Protein AF-A0A3C1V2L2-F1 (afdb_monomer_lite)

Secondary structure (DSSP, 8-state):
--SHHHHHHHHHHHHHHHHHHHHHHHHHHHHHHHHHHHHHHHHHHHHHHHHHTSHHHHHHHHHHHHHHHHHHTS--SS-PPPPS-SS-HHHHHHHHSHHHHHHHHHHHHHHHHHHHHHHHHHHHHHHHHHHHHHHTT-

Structure (mmCIF, N/CA/C/O backbone):
data_AF-A0A3C1V2L2-F1
#
_entry.id   AF-A0A3C1V2L2-F1
#
loop_
_atom_site.group_PDB
_atom_site.id
_atom_site.type_symbol
_atom_site.label_atom_id
_atom_site.label_alt_id
_atom_site.label_comp_id
_atom_site.label_asym_id
_atom_site.label_entity_id
_atom_site.label_seq_id
_atom_site.pdbx_PDB_ins_code
_atom_site.Cartn_x
_atom_site.Cartn_y
_atom_site.Cartn_z
_atom_site.occupancy
_atom_site.B_iso_or_equiv
_atom_site.auth_seq_id
_atom_site.auth_comp_id
_atom_site.auth_asym_id
_atom_site.auth_atom_id
_atom_site.pdbx_PDB_model_num
ATOM 1 N N . MET A 1 1 ? 42.281 -6.558 -42.243 1.00 51.28 1 MET A N 1
ATOM 2 C CA . MET A 1 1 ? 41.336 -5.422 -42.371 1.00 51.28 1 MET A CA 1
ATOM 3 C C . MET A 1 1 ? 39.875 -5.830 -42.076 1.00 51.28 1 MET A C 1
ATOM 5 O O . MET A 1 1 ? 38.978 -5.170 -42.574 1.00 51.28 1 MET A O 1
ATOM 9 N N . SER A 1 2 ? 39.607 -6.897 -41.296 1.00 58.88 2 SER A N 1
ATOM 10 C CA . SER A 1 2 ? 38.241 -7.450 -41.111 1.00 58.88 2 SER A CA 1
ATOM 11 C C . SER A 1 2 ? 37.865 -7.779 -39.654 1.00 58.88 2 SER A C 1
ATOM 13 O O . SER A 1 2 ? 36.778 -8.301 -39.426 1.00 58.88 2 SER A O 1
ATOM 15 N N . ASP A 1 3 ? 38.726 -7.488 -38.672 1.00 57.94 3 ASP A N 1
ATOM 16 C CA . ASP A 1 3 ? 38.437 -7.808 -37.262 1.00 57.94 3 ASP A CA 1
ATOM 17 C C . ASP A 1 3 ? 37.782 -6.650 -36.501 1.00 57.94 3 ASP A C 1
ATOM 19 O O . ASP A 1 3 ? 36.981 -6.877 -35.602 1.00 57.94 3 ASP A O 1
ATOM 23 N N . ASN A 1 4 ? 38.022 -5.398 -36.892 1.00 58.09 4 ASN A N 1
ATOM 24 C CA . ASN A 1 4 ? 37.490 -4.252 -36.144 1.00 58.09 4 ASN A CA 1
ATOM 25 C C . ASN A 1 4 ? 35.965 -4.083 -36.302 1.00 58.09 4 ASN A C 1
ATOM 27 O O . ASN A 1 4 ? 35.312 -3.568 -35.401 1.00 58.09 4 ASN A O 1
ATOM 31 N N . SER A 1 5 ? 35.369 -4.567 -37.398 1.00 59.16 5 SER A N 1
ATOM 32 C CA . SER A 1 5 ? 33.920 -4.465 -37.639 1.00 59.16 5 SER A CA 1
ATOM 33 C C . SER A 1 5 ? 33.091 -5.434 -36.786 1.00 59.16 5 SER A C 1
ATOM 35 O O . SER A 1 5 ? 31.989 -5.093 -36.361 1.00 59.16 5 SER A O 1
ATOM 37 N N . ILE A 1 6 ? 33.621 -6.625 -36.482 1.00 57.06 6 ILE A N 1
ATOM 38 C CA . ILE A 1 6 ? 32.916 -7.652 -35.691 1.00 57.06 6 ILE A CA 1
ATOM 39 C C . ILE A 1 6 ? 32.955 -7.337 -34.186 1.00 57.06 6 ILE A C 1
ATOM 41 O O . ILE A 1 6 ? 32.070 -7.753 -33.432 1.00 57.06 6 ILE A O 1
ATOM 45 N N . LEU A 1 7 ? 33.961 -6.585 -33.736 1.00 53.22 7 LEU A N 1
ATOM 46 C CA . LEU A 1 7 ? 34.144 -6.202 -32.332 1.00 53.22 7 LEU A CA 1
ATOM 47 C C . LEU A 1 7 ? 33.304 -4.961 -31.961 1.00 53.22 7 LEU A C 1
ATOM 49 O O . LEU A 1 7 ? 32.792 -4.884 -30.842 1.00 53.22 7 LEU A O 1
ATOM 53 N N . GLU A 1 8 ? 33.067 -4.065 -32.923 1.00 53.56 8 GLU A N 1
ATOM 54 C CA . GLU A 1 8 ? 32.146 -2.922 -32.815 1.00 53.56 8 GLU A CA 1
ATOM 55 C C . GLU A 1 8 ? 30.671 -3.374 -32.760 1.00 53.56 8 GLU A C 1
ATOM 57 O O . GLU A 1 8 ? 29.917 -2.991 -31.861 1.00 53.56 8 GLU A O 1
ATOM 62 N N . GLU A 1 9 ? 30.249 -4.282 -33.651 1.00 51.34 9 GLU A N 1
ATOM 63 C CA . GLU A 1 9 ? 28.843 -4.719 -33.731 1.00 51.34 9 GLU A CA 1
ATOM 64 C C . GLU A 1 9 ? 28.374 -5.472 -32.467 1.00 51.34 9 GLU A C 1
ATOM 66 O O . GLU A 1 9 ? 27.199 -5.419 -32.082 1.00 51.34 9 GLU A O 1
ATOM 71 N N . LYS A 1 10 ? 29.295 -6.160 -31.777 1.00 50.19 10 LYS A N 1
ATOM 72 C CA . LYS A 1 10 ? 29.010 -6.865 -30.516 1.00 50.19 10 LYS A CA 1
ATOM 73 C C . LYS A 1 10 ? 28.828 -5.914 -29.329 1.00 50.19 10 LYS A C 1
ATOM 75 O O . LYS A 1 10 ? 28.036 -6.239 -28.447 1.00 50.19 10 LYS A O 1
ATOM 80 N N . ASN A 1 11 ? 29.487 -4.752 -29.323 1.00 49.75 11 ASN A N 1
ATOM 81 C CA . ASN A 1 11 ? 29.373 -3.745 -28.257 1.00 49.75 11 ASN A CA 1
ATOM 82 C C . ASN A 1 11 ? 28.144 -2.832 -28.399 1.00 49.75 11 ASN A C 1
ATOM 84 O O . ASN A 1 11 ? 27.614 -2.351 -27.398 1.00 49.75 11 ASN A O 1
ATOM 88 N N . LEU A 1 12 ? 27.614 -2.662 -29.613 1.00 51.12 12 LEU A N 1
ATOM 89 C CA . LEU A 1 12 ? 26.396 -1.874 -29.867 1.00 51.12 12 LEU A CA 1
ATOM 90 C C . LEU A 1 12 ? 25.086 -2.639 -29.567 1.00 51.12 12 LEU A C 1
ATOM 92 O O . LEU A 1 12 ? 24.058 -2.035 -29.245 1.00 51.12 12 LEU A O 1
ATOM 96 N N . LYS A 1 13 ? 25.098 -3.980 -29.625 1.00 46.41 13 LYS A N 1
ATOM 97 C CA . LYS A 1 13 ? 23.922 -4.834 -29.348 1.00 46.41 13 LYS A CA 1
ATOM 98 C C . LYS A 1 13 ? 23.432 -4.906 -27.886 1.00 46.41 13 LYS A C 1
ATOM 100 O O . LYS A 1 13 ? 22.211 -5.006 -27.721 1.00 46.41 13 LYS A O 1
ATOM 105 N N . PRO A 1 14 ? 24.259 -4.866 -26.819 1.00 51.66 14 PRO A N 1
ATOM 106 C CA . PRO A 1 14 ? 23.749 -4.939 -25.445 1.00 51.66 14 PRO A CA 1
ATOM 107 C C . PRO A 1 14 ? 22.897 -3.718 -25.063 1.00 51.66 14 PRO A C 1
ATOM 109 O O . PRO A 1 14 ? 21.870 -3.869 -24.399 1.00 51.66 14 PRO A O 1
ATOM 112 N N . LEU A 1 15 ? 23.254 -2.525 -25.551 1.00 55.53 15 LEU A N 1
ATOM 113 C CA . LEU A 1 15 ? 22.566 -1.270 -25.223 1.00 55.53 15 LEU A CA 1
ATOM 114 C C . LEU A 1 15 ? 21.162 -1.169 -25.848 1.00 55.53 15 LEU A C 1
ATOM 116 O O . LEU A 1 15 ? 20.229 -0.673 -25.213 1.00 55.53 15 LEU A O 1
ATOM 120 N N . SER A 1 16 ? 20.966 -1.676 -27.071 1.00 57.97 16 SER A N 1
ATOM 121 C CA . SER A 1 16 ? 19.661 -1.611 -27.755 1.00 57.97 16 SER A CA 1
ATOM 122 C C . SER A 1 16 ? 18.638 -2.610 -27.199 1.00 57.97 16 SER A C 1
ATOM 124 O O . SER A 1 16 ? 17.437 -2.317 -27.145 1.00 57.97 16 SER A O 1
ATOM 126 N N . ARG A 1 17 ? 19.122 -3.766 -26.726 1.00 58.03 17 ARG A N 1
ATOM 127 C CA . ARG A 1 17 ? 18.320 -4.822 -26.102 1.00 58.03 17 ARG A CA 1
ATOM 128 C C . ARG A 1 17 ? 17.805 -4.388 -24.724 1.00 58.03 17 ARG A C 1
ATOM 130 O O . ARG A 1 17 ? 16.623 -4.543 -24.432 1.00 58.03 17 ARG A O 1
ATOM 137 N N . MET A 1 18 ? 18.655 -3.749 -23.920 1.00 60.00 18 MET A N 1
ATOM 138 C CA . MET A 1 18 ? 18.311 -3.240 -22.585 1.00 60.00 18 MET A CA 1
ATOM 139 C C . MET A 1 18 ? 17.219 -2.149 -22.622 1.00 60.00 18 MET A C 1
ATOM 141 O O . MET A 1 18 ? 16.366 -2.086 -21.738 1.00 60.00 18 MET A O 1
ATOM 145 N N . ARG A 1 19 ? 17.158 -1.363 -23.706 1.00 64.00 19 ARG A N 1
ATOM 146 C CA . ARG A 1 19 ? 16.134 -0.325 -23.933 1.00 64.00 19 ARG A CA 1
ATOM 147 C C . ARG A 1 19 ? 14.710 -0.872 -24.114 1.00 64.00 19 ARG A C 1
ATOM 149 O O . ARG A 1 19 ? 13.758 -0.170 -23.785 1.00 64.00 19 ARG A O 1
ATOM 156 N N . HIS A 1 20 ? 14.557 -2.098 -24.618 1.00 67.88 20 HIS A N 1
ATOM 157 C CA . HIS A 1 20 ? 13.244 -2.741 -24.788 1.00 67.88 20 HIS A CA 1
ATOM 158 C C . HIS A 1 20 ? 12.792 -3.489 -23.531 1.00 67.88 20 HIS A C 1
ATOM 160 O O . HIS A 1 20 ? 11.596 -3.590 -23.273 1.00 67.88 20 HIS A O 1
ATOM 166 N N . PHE A 1 21 ? 13.737 -3.962 -22.715 1.00 80.06 21 PHE A N 1
ATOM 167 C CA . PHE A 1 21 ? 13.422 -4.636 -21.457 1.00 80.06 21 PHE A CA 1
ATOM 168 C C . PHE A 1 21 ? 13.024 -3.672 -20.337 1.00 80.06 21 PHE A C 1
ATOM 170 O O . PHE A 1 21 ? 12.226 -4.049 -19.485 1.00 80.06 21 PHE A O 1
ATOM 177 N N . LEU A 1 22 ? 13.505 -2.425 -20.359 1.00 83.44 22 LEU A N 1
ATOM 178 C CA . LEU A 1 22 ? 13.174 -1.415 -19.350 1.00 83.44 22 LEU A CA 1
ATOM 179 C C . LEU A 1 22 ? 11.656 -1.169 -19.172 1.00 83.44 22 LEU A C 1
ATOM 181 O O . LEU A 1 22 ? 11.187 -1.273 -18.040 1.00 83.44 22 LEU A O 1
ATOM 185 N N . PRO A 1 23 ? 10.854 -0.890 -20.223 1.00 84.44 23 PRO A N 1
ATOM 186 C CA . PRO A 1 23 ? 9.410 -0.709 -20.054 1.00 84.44 23 PRO A CA 1
ATOM 187 C C . PRO A 1 23 ? 8.702 -1.994 -19.608 1.00 84.44 23 PRO A C 1
ATOM 189 O O . PRO A 1 23 ? 7.780 -1.926 -18.800 1.00 84.44 23 PRO A O 1
ATOM 192 N N . GLY A 1 24 ? 9.151 -3.164 -20.076 1.00 88.50 24 GLY A N 1
ATOM 193 C CA . GLY A 1 24 ? 8.614 -4.451 -19.628 1.00 88.50 24 GLY A CA 1
ATOM 194 C C . GLY A 1 24 ? 8.875 -4.700 -18.141 1.00 88.50 24 GLY A C 1
ATOM 195 O O . GLY A 1 24 ? 7.975 -5.106 -17.414 1.00 88.50 24 GLY A O 1
ATOM 196 N N . PHE A 1 25 ? 10.079 -4.382 -17.665 1.00 90.62 25 PHE A N 1
ATOM 197 C CA . PHE A 1 25 ? 10.440 -4.480 -16.254 1.00 90.62 25 PHE A CA 1
ATOM 198 C C . PHE A 1 25 ? 9.612 -3.530 -15.380 1.00 90.62 25 PHE A C 1
ATOM 200 O O . PHE A 1 25 ? 9.087 -3.952 -14.353 1.00 90.62 25 PHE A O 1
ATOM 207 N N . LEU A 1 26 ? 9.434 -2.275 -15.808 1.00 91.38 26 LEU A N 1
ATOM 208 C CA . LEU A 1 26 ? 8.570 -1.315 -15.112 1.00 91.38 26 LEU A CA 1
ATOM 209 C C . LEU A 1 26 ? 7.113 -1.791 -15.076 1.00 91.38 26 LEU A C 1
ATOM 211 O O . LEU A 1 26 ? 6.442 -1.663 -14.059 1.00 91.38 26 LEU A O 1
ATOM 215 N N . PHE A 1 27 ? 6.620 -2.404 -16.151 1.00 91.56 27 PHE A N 1
ATOM 216 C CA . PHE A 1 27 ? 5.265 -2.950 -16.174 1.00 91.56 27 PHE A CA 1
ATOM 217 C C . PHE A 1 27 ? 5.088 -4.128 -15.205 1.00 91.56 27 PHE A C 1
ATOM 219 O O . PHE A 1 27 ? 4.115 -4.172 -14.456 1.00 91.56 27 PHE A O 1
ATOM 226 N N . VAL A 1 28 ? 6.045 -5.060 -15.165 1.00 94.69 28 VAL A N 1
ATOM 227 C CA . VAL A 1 28 ? 6.029 -6.173 -14.201 1.00 94.69 28 VAL A CA 1
ATOM 228 C C . VAL A 1 28 ? 6.141 -5.653 -12.767 1.00 94.69 28 VAL A C 1
ATOM 230 O O . VAL A 1 28 ? 5.416 -6.116 -11.889 1.00 94.69 28 VAL A O 1
ATOM 233 N N . GLY A 1 29 ? 7.000 -4.658 -12.530 1.00 93.25 29 GLY A N 1
ATOM 234 C CA . GLY A 1 29 ? 7.125 -3.992 -11.235 1.00 93.25 29 GLY A CA 1
ATOM 235 C C . GLY A 1 29 ? 5.830 -3.302 -10.804 1.00 93.25 29 GLY A C 1
ATOM 236 O O . GLY A 1 29 ? 5.419 -3.445 -9.655 1.00 93.25 29 GLY A O 1
ATOM 237 N N . TRP A 1 30 ? 5.151 -2.619 -11.728 1.00 93.44 30 TRP A N 1
ATOM 238 C CA . TRP A 1 30 ? 3.838 -2.023 -11.488 1.00 93.44 30 TRP A CA 1
ATOM 239 C C . TRP A 1 30 ? 2.788 -3.079 -11.138 1.00 93.44 30 TRP A C 1
ATOM 241 O O . TRP A 1 30 ? 2.087 -2.925 -10.142 1.00 93.44 30 TRP A O 1
ATOM 251 N N . LEU A 1 31 ? 2.706 -4.172 -11.905 1.00 94.69 31 LEU A N 1
ATOM 252 C CA . LEU A 1 31 ? 1.771 -5.264 -11.624 1.00 94.69 31 LEU A CA 1
ATOM 253 C C . LEU A 1 31 ? 2.017 -5.875 -10.245 1.00 94.69 31 LEU A C 1
ATOM 255 O O . LEU A 1 31 ? 1.074 -6.052 -9.477 1.00 94.69 31 LEU A O 1
ATOM 259 N N . LEU A 1 32 ? 3.278 -6.152 -9.905 1.00 94.44 32 LEU A N 1
ATOM 260 C CA . LEU A 1 32 ? 3.633 -6.652 -8.580 1.00 94.44 32 LEU A CA 1
ATOM 261 C C . LEU A 1 32 ? 3.215 -5.667 -7.488 1.00 94.44 32 LEU A C 1
ATOM 263 O O . LEU A 1 32 ? 2.574 -6.080 -6.528 1.00 94.44 32 LEU A O 1
ATOM 267 N N . LEU A 1 33 ? 3.500 -4.373 -7.652 1.00 92.44 33 LEU A N 1
ATOM 268 C CA . LEU A 1 33 ? 3.122 -3.333 -6.693 1.00 92.44 33 LEU A CA 1
ATOM 269 C C . LEU A 1 33 ? 1.599 -3.187 -6.537 1.00 92.44 33 LEU A C 1
ATOM 271 O O . LEU A 1 33 ? 1.113 -2.884 -5.448 1.00 92.44 33 LEU A O 1
ATOM 275 N N . MET A 1 34 ? 0.842 -3.392 -7.613 1.00 92.00 34 MET A N 1
ATOM 276 C CA . MET A 1 34 ? -0.617 -3.309 -7.593 1.00 92.00 34 MET A CA 1
ATOM 277 C C . MET A 1 34 ? -1.263 -4.537 -6.959 1.00 92.00 34 MET A C 1
ATOM 279 O O . MET A 1 34 ? -2.277 -4.399 -6.284 1.00 92.00 34 MET A O 1
ATOM 283 N N . VAL A 1 35 ? -0.691 -5.726 -7.157 1.00 92.44 35 VAL A N 1
ATOM 284 C CA . VAL A 1 35 ? -1.297 -6.987 -6.710 1.00 92.44 35 VAL A CA 1
ATOM 285 C C . VAL A 1 35 ? -0.846 -7.373 -5.303 1.00 92.44 35 VAL A C 1
ATOM 287 O O . VAL A 1 35 ? -1.680 -7.794 -4.506 1.00 92.44 35 VAL A O 1
ATOM 290 N N . MET A 1 36 ? 0.437 -7.209 -4.965 1.00 91.75 36 MET A N 1
ATOM 291 C CA . MET A 1 36 ? 0.994 -7.686 -3.690 1.00 91.75 36 MET A CA 1
ATOM 292 C C . MET A 1 36 ? 0.272 -7.129 -2.454 1.00 91.75 36 MET A C 1
ATOM 294 O O . MET A 1 36 ? -0.154 -7.936 -1.629 1.00 91.75 36 MET A O 1
ATOM 298 N N . PRO A 1 37 ? 0.093 -5.803 -2.291 1.00 90.56 37 PRO A N 1
ATOM 299 C CA . PRO A 1 37 ? -0.483 -5.254 -1.062 1.00 90.56 37 PRO A CA 1
ATOM 300 C C . PRO A 1 37 ? -1.978 -5.568 -0.875 1.00 90.56 37 PRO A C 1
ATOM 302 O O . PRO A 1 37 ? -2.355 -5.993 0.217 1.00 90.56 37 PRO A O 1
ATOM 305 N N . PRO A 1 38 ? -2.851 -5.441 -1.897 1.00 90.44 38 PRO A N 1
ATOM 306 C CA . PRO A 1 38 ? -4.236 -5.891 -1.774 1.00 90.44 38 PRO A CA 1
ATOM 307 C C . PRO A 1 38 ? -4.349 -7.393 -1.512 1.00 90.44 38 PRO A C 1
ATOM 309 O O . PRO A 1 38 ? -5.198 -7.809 -0.727 1.00 90.44 38 PRO A O 1
ATOM 312 N N . PHE A 1 39 ? -3.491 -8.205 -2.138 1.00 91.31 39 PHE A N 1
ATOM 313 C CA . PHE A 1 39 ? -3.505 -9.656 -1.966 1.00 91.31 39 PHE A CA 1
ATOM 314 C C . PHE A 1 39 ? -3.074 -10.076 -0.558 1.00 91.31 39 PHE A C 1
ATOM 316 O O . PHE A 1 39 ? -3.739 -10.904 0.063 1.00 91.31 39 PHE A O 1
ATOM 323 N N . SER A 1 40 ? -2.003 -9.485 -0.020 1.00 88.81 40 SER A N 1
ATOM 324 C CA . SER A 1 40 ? -1.545 -9.784 1.340 1.00 88.81 40 SER A CA 1
ATOM 325 C C . SER A 1 40 ? -2.584 -9.382 2.386 1.00 88.81 40 SER A C 1
ATOM 327 O O . SER A 1 40 ? -2.890 -10.171 3.280 1.00 88.81 40 SER A O 1
ATOM 329 N N . LEU A 1 41 ? -3.195 -8.201 2.236 1.00 87.75 41 LEU A N 1
ATOM 330 C CA . LEU A 1 41 ? -4.277 -7.764 3.113 1.00 87.75 41 LEU A CA 1
ATOM 331 C C . LEU A 1 41 ? -5.510 -8.661 2.988 1.00 87.75 41 LEU A C 1
ATOM 333 O O . LEU A 1 41 ? -6.108 -8.984 4.006 1.00 87.75 41 LEU A O 1
ATOM 337 N N . TRP A 1 42 ? -5.880 -9.101 1.781 1.00 88.06 42 TRP A N 1
ATOM 338 C CA . TRP A 1 42 ? -6.996 -10.032 1.581 1.00 88.06 42 TRP A CA 1
ATOM 339 C C . TRP A 1 42 ? -6.763 -11.378 2.275 1.00 88.06 42 TRP A C 1
ATOM 341 O O . TRP A 1 42 ? -7.675 -11.905 2.906 1.00 88.06 42 TRP A O 1
ATOM 351 N N . MET A 1 43 ? -5.542 -11.913 2.194 1.00 89.75 43 MET A N 1
ATOM 352 C CA . MET A 1 43 ? -5.167 -13.177 2.835 1.00 89.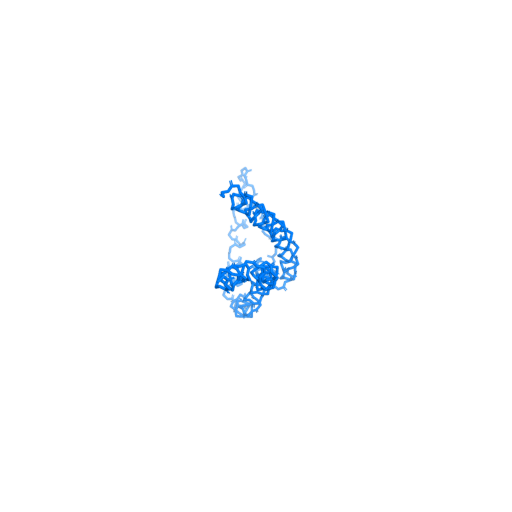75 43 MET A CA 1
ATOM 353 C C . MET A 1 43 ? -5.257 -13.093 4.366 1.00 89.75 43 MET A C 1
ATOM 355 O O . MET A 1 43 ? -5.728 -14.022 5.013 1.00 89.75 43 MET A O 1
ATOM 359 N N . LEU A 1 44 ? -4.819 -11.973 4.948 1.00 87.00 44 LEU A N 1
ATOM 360 C CA . LEU A 1 44 ? -4.825 -11.747 6.399 1.00 87.00 44 LEU A CA 1
ATOM 361 C C . LEU A 1 44 ? -6.195 -11.305 6.928 1.00 87.00 44 LEU A C 1
ATOM 363 O O . LEU A 1 44 ? -6.485 -11.456 8.115 1.00 87.00 44 LEU A O 1
ATOM 367 N N . ARG A 1 45 ? -7.051 -10.774 6.047 1.00 85.56 45 ARG A N 1
ATOM 368 C CA . ARG A 1 45 ? -8.356 -10.205 6.391 1.00 85.56 45 ARG A CA 1
ATOM 369 C C . ARG A 1 45 ? -9.245 -11.188 7.139 1.00 85.56 45 ARG A C 1
ATOM 371 O O . ARG A 1 45 ? -9.893 -10.765 8.086 1.00 85.56 45 ARG A O 1
ATOM 378 N N . SER A 1 46 ? -9.308 -12.455 6.727 1.00 81.00 46 SER A N 1
ATOM 379 C CA . SER A 1 46 ? -10.177 -13.440 7.385 1.00 81.00 46 SER A CA 1
ATOM 380 C C . SER A 1 46 ? -9.728 -13.711 8.817 1.00 81.00 46 SER A C 1
ATOM 382 O O . SER A 1 46 ? -10.530 -13.584 9.729 1.00 81.00 46 SER A O 1
ATOM 384 N N . SER A 1 47 ? -8.435 -13.965 9.030 1.00 83.00 47 SER A N 1
ATOM 385 C CA . SER A 1 47 ? -7.891 -14.225 10.367 1.00 83.00 47 SER A CA 1
ATOM 386 C C . SER A 1 47 ? -8.069 -13.034 11.307 1.00 83.00 47 SER A C 1
ATOM 388 O O . SER A 1 47 ? -8.413 -13.211 12.470 1.00 83.00 47 SER A O 1
ATOM 390 N N . TRP A 1 48 ? -7.881 -11.811 10.802 1.00 82.69 48 TRP A N 1
ATOM 391 C CA . TRP A 1 48 ? -8.091 -10.600 11.597 1.00 82.69 48 TRP A CA 1
ATOM 392 C C . TRP A 1 48 ? -9.567 -10.344 11.888 1.00 82.69 48 TRP A C 1
ATOM 394 O O . TRP A 1 48 ? -9.898 -9.888 12.976 1.00 82.69 48 TRP A O 1
ATOM 404 N N . LEU A 1 49 ? -10.460 -10.619 10.933 1.00 82.88 49 LEU A N 1
ATOM 405 C CA . LEU A 1 49 ? -11.898 -10.502 11.165 1.00 82.88 49 LEU A CA 1
ATOM 406 C C . LEU A 1 49 ? -12.381 -11.522 12.195 1.00 82.88 49 LEU A C 1
ATOM 408 O O . LEU A 1 49 ? -13.169 -11.134 13.047 1.00 82.88 49 LEU A O 1
ATOM 412 N N . ASP A 1 50 ? -11.879 -12.757 12.161 1.00 82.81 50 ASP A N 1
ATOM 413 C CA . ASP A 1 50 ? -12.233 -13.798 13.132 1.00 82.81 50 ASP A CA 1
ATOM 414 C C . ASP A 1 50 ? -11.791 -13.419 14.556 1.00 82.81 50 ASP A C 1
ATOM 416 O O . ASP A 1 50 ? -12.546 -13.583 15.513 1.00 82.81 50 ASP A O 1
ATOM 420 N N . GLU A 1 51 ? -10.597 -12.842 14.710 1.00 81.81 51 GLU A N 1
ATOM 421 C CA . GLU A 1 51 ? -10.112 -12.362 16.010 1.00 81.81 51 GLU A CA 1
ATOM 422 C C . GLU A 1 51 ? -10.889 -11.128 16.506 1.00 81.81 51 GLU A C 1
ATOM 424 O O . GLU A 1 51 ? -11.238 -11.029 17.687 1.00 81.81 51 GLU A O 1
ATOM 429 N N . LEU A 1 52 ? -11.237 -10.214 15.594 1.00 78.81 52 LEU A N 1
ATOM 430 C CA . LEU A 1 52 ? -12.048 -9.027 15.887 1.00 78.81 52 LEU A CA 1
ATOM 431 C C . LEU A 1 52 ? -13.534 -9.340 16.127 1.00 78.81 52 LEU A C 1
ATOM 433 O O . LEU A 1 52 ? -14.232 -8.493 16.683 1.00 78.81 52 LEU A O 1
ATOM 437 N N . ASP A 1 53 ? -14.024 -10.511 15.711 1.00 79.69 53 ASP A N 1
ATOM 438 C CA . ASP A 1 53 ? -15.379 -10.995 16.017 1.00 79.69 53 ASP A CA 1
ATOM 439 C C . ASP A 1 53 ? -15.455 -11.685 17.389 1.00 79.69 53 ASP A C 1
ATOM 441 O O . ASP A 1 53 ? -16.517 -12.139 17.820 1.00 79.69 53 ASP A O 1
ATOM 445 N N . SER A 1 54 ? -14.330 -11.763 18.108 1.00 80.31 54 SER A N 1
ATOM 446 C CA . SER A 1 54 ? -14.317 -12.345 19.441 1.00 80.31 54 SER A CA 1
ATOM 447 C C . SER A 1 54 ? -15.140 -11.499 20.428 1.00 80.31 54 SER A C 1
ATOM 449 O O . SER A 1 54 ? -15.044 -10.264 20.458 1.00 80.31 54 SER A O 1
ATOM 451 N N . PRO A 1 55 ? -15.927 -12.144 21.311 1.00 78.88 55 PRO A N 1
ATOM 452 C CA . PRO A 1 55 ? -16.751 -11.436 22.290 1.00 78.88 55 PRO A CA 1
ATOM 453 C C . PRO A 1 55 ? -15.913 -10.618 23.284 1.00 78.88 55 PRO A C 1
ATOM 455 O O . PRO A 1 55 ? -16.417 -9.655 23.856 1.00 78.88 55 PRO A O 1
ATOM 458 N N . ASN A 1 56 ? -14.632 -10.964 23.456 1.00 80.69 56 ASN A N 1
ATOM 459 C CA . ASN A 1 56 ? -13.693 -10.224 24.295 1.00 80.69 56 ASN A CA 1
ATOM 460 C C . ASN A 1 56 ? -13.378 -8.832 23.718 1.00 80.69 56 ASN A C 1
ATOM 462 O O . ASN A 1 56 ? -13.486 -7.838 24.427 1.00 80.69 56 ASN A O 1
ATOM 466 N N . VAL A 1 57 ? -13.092 -8.738 22.414 1.00 77.94 57 VAL A N 1
ATOM 467 C CA . VAL A 1 57 ? -12.811 -7.457 21.739 1.00 77.94 57 VAL A CA 1
ATOM 468 C C . VAL A 1 57 ? -14.043 -6.547 21.752 1.00 77.94 57 VAL A C 1
ATOM 470 O O . VAL A 1 57 ? -13.935 -5.332 21.929 1.00 77.94 57 VAL A O 1
ATOM 473 N N . GLN A 1 58 ? -15.239 -7.124 21.619 1.00 78.88 58 GLN A N 1
ATOM 474 C CA . GLN A 1 58 ? -16.482 -6.365 21.743 1.00 78.88 58 GLN A CA 1
ATOM 475 C C . GLN A 1 58 ? -16.718 -5.879 23.183 1.00 78.88 58 GLN A C 1
ATOM 477 O O . GLN A 1 58 ? -17.193 -4.759 23.372 1.00 78.88 58 GLN A O 1
ATOM 482 N N . ALA A 1 59 ? -16.390 -6.690 24.195 1.00 80.06 59 ALA A N 1
ATOM 483 C CA . ALA A 1 59 ? -16.498 -6.305 25.601 1.00 80.06 59 ALA A CA 1
ATOM 484 C C . ALA A 1 59 ? -15.525 -5.172 25.960 1.00 80.06 59 ALA A C 1
ATOM 486 O O . ALA A 1 59 ? -15.953 -4.184 26.551 1.00 80.06 59 ALA A O 1
ATOM 487 N N . GLU A 1 60 ? -14.271 -5.256 25.514 1.00 81.25 60 GLU A N 1
ATOM 488 C CA . GLU A 1 60 ? -13.262 -4.205 25.695 1.00 81.25 60 GLU A CA 1
ATOM 489 C C . GLU A 1 60 ? -13.683 -2.896 25.005 1.00 81.25 60 GLU A C 1
ATOM 491 O O . GLU A 1 60 ? -13.578 -1.805 25.570 1.00 81.25 60 GLU A O 1
ATOM 496 N N . TRP A 1 61 ? -14.257 -2.991 23.800 1.00 83.25 61 TRP A N 1
ATOM 497 C CA . TRP A 1 61 ? -14.807 -1.827 23.105 1.00 83.25 61 TRP A CA 1
ATOM 498 C C . TRP A 1 61 ? -15.985 -1.198 23.857 1.00 83.25 61 TRP A C 1
ATOM 500 O O . TRP A 1 61 ? -16.097 0.029 23.932 1.00 83.25 61 TRP A O 1
ATOM 510 N N . ASN A 1 62 ? -16.864 -2.019 24.429 1.00 81.38 62 ASN A N 1
ATOM 511 C CA . ASN A 1 62 ? -17.986 -1.539 25.227 1.00 81.38 62 ASN A CA 1
ATOM 512 C C . ASN A 1 62 ? -17.502 -0.862 26.521 1.00 81.38 62 ASN A C 1
ATOM 514 O O . ASN A 1 62 ? -17.991 0.219 26.845 1.00 81.38 62 ASN A O 1
ATOM 518 N N . GLU A 1 63 ? -16.503 -1.428 27.201 1.00 83.88 63 GLU A N 1
ATOM 519 C CA . GLU A 1 63 ? -15.883 -0.836 28.394 1.00 83.88 63 GLU A CA 1
ATOM 520 C C . GLU A 1 63 ? -15.251 0.526 28.081 1.00 83.88 63 GLU A C 1
ATOM 522 O O . GLU A 1 63 ? -15.532 1.516 28.759 1.00 83.88 63 GLU A O 1
ATOM 527 N N . PHE A 1 64 ? -14.499 0.625 26.979 1.00 82.06 64 PHE A N 1
ATOM 528 C CA . PHE A 1 64 ? -13.949 1.893 26.499 1.00 82.06 64 PHE A CA 1
ATOM 529 C C . PHE A 1 64 ? -15.040 2.946 26.245 1.00 82.06 64 PHE A C 1
ATOM 531 O O . PHE A 1 64 ? -14.893 4.117 26.610 1.00 82.06 64 PHE A O 1
ATOM 538 N N . ARG A 1 65 ? -16.156 2.549 25.620 1.00 81.56 65 ARG A N 1
ATOM 539 C CA . ARG A 1 65 ? -17.292 3.450 25.373 1.00 81.56 65 ARG A CA 1
ATOM 540 C C . ARG A 1 65 ? -17.952 3.911 26.669 1.00 81.56 65 ARG A C 1
ATOM 542 O O . ARG A 1 65 ? -18.334 5.081 26.758 1.00 81.56 65 ARG A O 1
ATOM 549 N N . ASP A 1 66 ? -18.091 3.022 27.644 1.00 82.38 66 ASP A N 1
ATOM 550 C CA . ASP A 1 66 ? -18.679 3.333 28.944 1.00 82.38 66 ASP A CA 1
ATOM 551 C C . ASP A 1 66 ? -17.782 4.272 29.757 1.00 82.38 66 ASP A C 1
ATOM 553 O O . ASP A 1 66 ? -18.275 5.228 30.360 1.00 82.38 66 ASP A O 1
ATOM 557 N N . ASP A 1 67 ? -16.465 4.093 29.705 1.00 81.38 67 ASP A N 1
ATOM 558 C CA . ASP A 1 67 ? -15.514 5.011 30.329 1.00 81.38 67 ASP A CA 1
ATOM 559 C C . ASP A 1 67 ? -15.486 6.383 29.651 1.00 81.38 67 ASP A C 1
ATOM 561 O O . ASP A 1 67 ? -15.513 7.413 30.331 1.00 81.38 67 ASP A O 1
ATOM 565 N N . MET A 1 68 ? -15.545 6.427 28.319 1.00 76.31 68 MET A N 1
ATOM 566 C CA . MET A 1 68 ? -15.716 7.676 27.569 1.00 76.31 68 MET A CA 1
ATOM 567 C C . MET A 1 68 ? -17.031 8.382 27.924 1.00 76.31 68 MET A C 1
ATOM 569 O O . MET A 1 68 ? -17.055 9.608 28.036 1.00 76.31 68 MET A O 1
ATOM 573 N N . LYS A 1 69 ? -18.116 7.633 28.166 1.00 74.69 69 LYS A N 1
ATOM 574 C CA . LYS A 1 69 ? -19.398 8.187 28.623 1.00 74.69 69 LYS A CA 1
ATOM 575 C C . LYS A 1 69 ? -19.271 8.815 30.013 1.00 74.69 69 LYS A C 1
ATOM 577 O O . LYS A 1 69 ? -19.663 9.969 30.179 1.00 74.69 69 LYS A O 1
ATOM 582 N N . LYS A 1 70 ? -18.657 8.118 30.978 1.00 73.81 70 LYS A N 1
ATOM 583 C CA . LYS A 1 70 ? -18.393 8.648 32.334 1.00 73.81 70 LYS A CA 1
ATOM 584 C C . LYS A 1 70 ? -17.531 9.917 32.304 1.00 73.81 70 LYS A C 1
ATOM 586 O O . LYS A 1 70 ? -17.736 10.817 33.115 1.00 73.81 70 LYS A O 1
ATOM 591 N N . GLN A 1 71 ? -16.575 10.001 31.377 1.00 67.50 71 GLN A N 1
ATOM 592 C CA . GLN A 1 71 ? -15.721 11.181 31.197 1.00 67.50 71 GLN A CA 1
ATOM 593 C C . GLN A 1 71 ? -16.446 12.338 30.499 1.00 67.50 71 GLN A C 1
ATOM 595 O O . GLN A 1 71 ? -16.210 13.490 30.849 1.00 67.50 71 GLN A O 1
ATOM 600 N N . SER A 1 72 ? -17.349 12.051 29.556 1.00 60.69 72 SER A N 1
ATOM 601 C CA . SER A 1 72 ? -18.142 13.073 28.857 1.00 60.69 72 SER A CA 1
ATOM 602 C C . SER A 1 72 ? -19.198 13.749 29.741 1.00 60.69 72 SER A C 1
ATOM 604 O O . SER A 1 72 ? -19.546 14.899 29.495 1.00 60.69 72 SER A O 1
ATOM 606 N N . ASP A 1 73 ? -19.669 13.051 30.780 1.00 61.09 73 ASP A N 1
ATOM 607 C CA . ASP A 1 73 ? -20.679 13.542 31.730 1.00 61.09 73 ASP A CA 1
ATOM 608 C C . ASP A 1 73 ? -20.063 14.427 32.835 1.00 61.09 73 ASP A C 1
ATOM 610 O O . ASP A 1 73 ? -20.750 15.180 33.527 1.00 61.09 73 ASP A O 1
ATOM 614 N N . ARG A 1 74 ? -18.729 14.392 32.991 1.00 59.72 74 ARG A N 1
ATOM 615 C CA . ARG A 1 74 ? -18.012 15.367 33.817 1.00 59.72 74 ARG A CA 1
ATOM 616 C C . ARG A 1 74 ? -17.976 16.687 33.057 1.00 59.72 74 ARG A C 1
ATOM 618 O O . ARG A 1 74 ? -17.272 16.808 32.062 1.00 59.72 74 ARG A O 1
ATOM 625 N N . SER A 1 75 ? -18.721 17.669 33.563 1.00 58.44 75 SER A N 1
ATOM 626 C CA . SER A 1 75 ? -18.846 19.051 33.074 1.00 58.44 75 SER A CA 1
ATOM 627 C C . SER A 1 75 ? -17.512 19.831 33.065 1.00 58.44 75 SER A C 1
ATOM 629 O O . SER A 1 75 ? -17.351 20.828 33.768 1.00 58.44 75 SER A O 1
ATOM 631 N N . GLY A 1 76 ? -16.534 19.367 32.289 1.00 64.00 76 GLY A N 1
ATOM 632 C CA . GLY A 1 76 ? -15.291 20.057 31.968 1.00 64.00 76 GLY A CA 1
ATOM 633 C C . GLY A 1 76 ? -15.385 20.784 30.618 1.00 64.00 76 GLY A C 1
ATOM 634 O O . GLY A 1 76 ? -16.263 20.480 29.811 1.00 64.00 76 GLY A O 1
ATOM 635 N N . PRO A 1 77 ? -14.476 21.735 30.333 1.00 68.56 77 PRO A N 1
ATOM 636 C CA . PRO A 1 77 ? -14.515 22.548 29.112 1.00 68.56 77 PRO A CA 1
ATOM 637 C C . PRO A 1 77 ? -14.335 21.751 27.806 1.00 68.56 77 PRO A C 1
ATOM 639 O O . PRO A 1 77 ? -14.655 22.261 26.736 1.00 68.56 77 PRO A O 1
ATOM 642 N N . VAL A 1 78 ? -13.859 20.502 27.878 1.00 63.62 78 VAL A N 1
ATOM 643 C CA . VAL A 1 78 ? -13.750 19.587 26.735 1.00 63.62 78 VAL A CA 1
ATOM 644 C C . VAL A 1 78 ? -14.720 18.428 26.936 1.00 63.62 78 VAL A C 1
ATOM 646 O O . VAL A 1 78 ? -14.457 17.508 27.707 1.00 63.62 78 VAL A O 1
ATOM 649 N N . GLN A 1 79 ? -15.845 18.462 26.225 1.00 64.38 79 GLN A N 1
ATOM 650 C CA . GLN A 1 79 ? -16.756 17.323 26.156 1.00 64.38 79 GLN A CA 1
ATOM 651 C C . GLN A 1 79 ? -16.233 16.322 25.123 1.00 64.38 79 GLN A C 1
ATOM 653 O O . GLN A 1 79 ? -16.181 16.605 23.924 1.00 64.38 79 GLN A O 1
ATOM 658 N N . HIS A 1 80 ? -15.840 15.136 25.584 1.00 59.81 80 HIS A N 1
ATOM 659 C CA . HIS A 1 80 ? -15.446 14.045 24.700 1.00 59.81 80 HIS A CA 1
ATOM 660 C C . HIS A 1 80 ? -16.687 13.462 24.017 1.00 59.81 80 HIS A C 1
ATOM 662 O O . HIS A 1 80 ? -17.651 13.057 24.664 1.00 59.81 80 HIS A O 1
ATOM 668 N N . LYS A 1 81 ? -16.680 13.424 22.681 1.00 58.44 81 LYS A N 1
ATOM 669 C CA . LYS A 1 81 ? -17.795 12.884 21.900 1.00 58.44 81 LYS A CA 1
ATOM 670 C C . LYS A 1 81 ? -17.782 11.362 21.971 1.00 58.44 81 LYS A C 1
ATOM 672 O O . LYS A 1 81 ? -16.858 10.728 21.467 1.00 58.44 81 LYS A O 1
ATOM 677 N N . ILE A 1 82 ? -18.845 10.785 22.527 1.00 62.75 82 ILE A N 1
ATOM 678 C CA . ILE A 1 82 ? -19.031 9.333 22.563 1.00 62.75 82 ILE A CA 1
ATOM 679 C C . ILE A 1 82 ? -19.019 8.807 21.112 1.00 62.75 82 ILE A C 1
ATOM 681 O O . ILE A 1 82 ? -19.730 9.356 20.253 1.00 62.75 82 ILE A O 1
ATOM 685 N N . PRO A 1 83 ? -18.223 7.766 20.798 1.00 66.50 83 PRO A N 1
ATOM 686 C CA . PRO A 1 83 ? -18.229 7.156 19.474 1.00 66.50 83 PRO A CA 1
ATOM 687 C C . PRO A 1 83 ? -19.657 6.742 19.085 1.00 66.50 83 PRO A C 1
ATOM 689 O O . PRO A 1 83 ? -20.426 6.263 19.917 1.00 66.50 83 PRO A O 1
ATOM 692 N N . LYS A 1 84 ? -20.061 6.910 17.822 1.00 62.75 84 LYS A N 1
ATOM 693 C CA . LYS A 1 84 ? -21.411 6.501 17.372 1.00 62.75 84 LYS A CA 1
ATOM 694 C C . LYS A 1 84 ? -21.497 5.016 16.994 1.00 62.75 84 LYS A C 1
ATOM 696 O O . LYS A 1 84 ? -22.589 4.467 17.008 1.00 62.75 84 LYS A O 1
ATOM 701 N N . SER A 1 85 ? -20.366 4.381 16.673 1.00 66.94 85 SER A N 1
ATOM 702 C CA . SER A 1 85 ? -20.329 2.993 16.191 1.00 66.94 85 SER A CA 1
ATOM 703 C C . SER A 1 85 ? -20.459 1.981 17.339 1.00 66.94 85 SER A C 1
ATOM 705 O O . SER A 1 85 ? -19.625 2.019 18.253 1.00 66.94 85 SER A O 1
ATOM 707 N N . PRO A 1 86 ? -21.458 1.079 17.306 1.00 68.00 86 PRO A N 1
ATOM 708 C CA . PRO A 1 86 ? -21.565 -0.025 18.260 1.00 68.00 86 PRO A CA 1
ATOM 709 C C . PRO A 1 86 ? -20.471 -1.084 18.050 1.00 68.00 86 PRO A C 1
ATOM 711 O O . PRO A 1 86 ? -20.073 -1.746 19.001 1.00 68.00 86 PRO A O 1
ATOM 714 N N . GLU A 1 87 ? -19.932 -1.199 16.835 1.00 71.00 87 GLU A N 1
ATOM 715 C CA . GLU A 1 87 ? -18.830 -2.107 16.498 1.00 71.00 87 GLU A CA 1
ATOM 716 C C . GLU A 1 87 ? -17.468 -1.387 16.556 1.00 71.00 87 GLU A C 1
ATOM 718 O O . GLU A 1 87 ? -17.412 -0.169 16.306 1.00 71.00 87 GLU A O 1
ATOM 723 N N . PRO A 1 88 ? -16.366 -2.119 16.821 1.00 78.44 88 PRO A N 1
ATOM 724 C CA . PRO A 1 88 ? -15.014 -1.584 16.746 1.00 78.44 88 PRO A CA 1
ATOM 725 C C . PRO A 1 88 ? -14.745 -0.994 15.352 1.00 78.44 88 PRO A C 1
ATOM 727 O O . PRO A 1 88 ? -15.013 -1.649 14.339 1.00 78.44 88 PRO A O 1
ATOM 730 N N . PRO A 1 89 ? -14.189 0.226 15.251 1.00 77.94 89 PRO A N 1
ATOM 731 C CA . PRO A 1 89 ? -14.030 0.917 13.969 1.00 77.94 89 PRO A CA 1
ATOM 732 C C . PRO A 1 89 ? -13.118 0.158 12.999 1.00 77.94 89 PRO A C 1
ATOM 734 O O . PRO A 1 89 ? -13.346 0.186 11.791 1.00 77.94 89 PRO A O 1
ATOM 737 N N . LEU A 1 90 ? -12.123 -0.563 13.522 1.00 79.25 90 LEU A N 1
ATOM 738 C CA . LEU A 1 90 ? -11.225 -1.395 12.726 1.00 79.25 90 LEU A CA 1
ATOM 739 C C . LEU A 1 90 ? -11.980 -2.538 12.027 1.00 79.25 90 LEU A C 1
ATOM 741 O O . LEU A 1 90 ? -11.760 -2.780 10.841 1.00 79.25 90 LEU A O 1
ATOM 745 N N . ARG A 1 91 ? -12.933 -3.177 12.721 1.00 81.50 91 ARG A N 1
ATOM 746 C CA . ARG A 1 91 ? -13.786 -4.237 12.161 1.00 81.50 91 ARG A CA 1
ATOM 747 C C . ARG A 1 91 ? -14.646 -3.708 11.016 1.00 81.50 91 ARG A C 1
ATOM 749 O O . ARG A 1 91 ? -14.672 -4.305 9.943 1.00 81.50 91 ARG A O 1
ATOM 756 N N . VAL A 1 92 ? -15.287 -2.554 11.217 1.00 84.12 92 VAL A N 1
ATOM 757 C CA . VAL A 1 92 ? -16.096 -1.884 10.182 1.00 84.12 92 VAL A CA 1
ATOM 758 C C . VAL A 1 92 ? -15.237 -1.525 8.966 1.00 84.12 92 VAL A C 1
ATOM 760 O O . VAL A 1 92 ? -15.641 -1.745 7.827 1.00 84.12 92 VAL A O 1
ATOM 763 N N . TRP A 1 93 ? -14.022 -1.020 9.187 1.00 83.62 93 TRP A N 1
ATOM 764 C CA . TRP A 1 93 ? -13.104 -0.657 8.110 1.00 83.62 93 TRP A CA 1
ATOM 765 C C . TRP A 1 93 ? -12.681 -1.868 7.260 1.00 83.62 93 TRP A C 1
ATOM 767 O O . TRP A 1 93 ? -12.789 -1.827 6.033 1.00 83.62 93 TRP A O 1
ATOM 777 N N . LEU A 1 94 ? -12.280 -2.973 7.900 1.00 83.25 94 LEU A N 1
ATOM 778 C CA . LEU A 1 94 ? -11.905 -4.225 7.227 1.00 83.25 94 LEU A CA 1
ATOM 779 C C . LEU A 1 94 ? -13.090 -4.914 6.531 1.00 83.25 94 LEU A C 1
ATOM 781 O O . LEU A 1 94 ? -12.908 -5.530 5.474 1.00 83.25 94 LEU A O 1
ATOM 785 N N . ARG A 1 95 ? -14.302 -4.833 7.096 1.00 82.12 95 ARG A N 1
ATOM 786 C CA . ARG A 1 95 ? -15.504 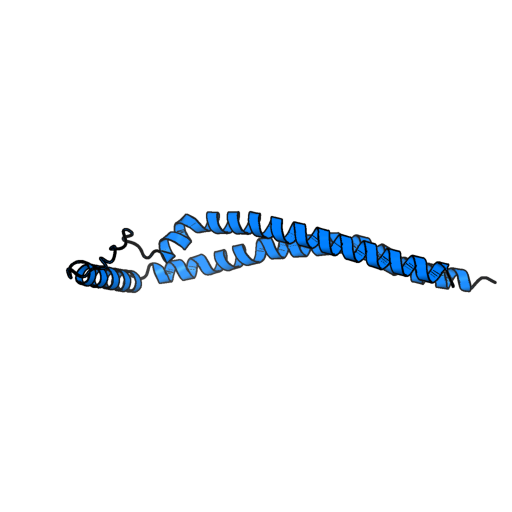-5.435 6.504 1.00 82.12 95 ARG A CA 1
ATOM 787 C C . ARG A 1 95 ? -16.000 -4.628 5.305 1.00 82.12 95 ARG A C 1
ATOM 789 O O . ARG A 1 95 ? -16.082 -5.188 4.213 1.00 82.12 95 ARG A O 1
ATOM 796 N N . ASP A 1 96 ? -16.260 -3.338 5.509 1.00 85.56 96 ASP A N 1
ATOM 797 C CA . ASP A 1 96 ? -17.089 -2.521 4.614 1.00 85.56 96 ASP A CA 1
ATOM 798 C C . ASP A 1 96 ? -16.263 -1.596 3.698 1.00 85.56 96 ASP A C 1
ATOM 800 O O . ASP A 1 96 ? -16.683 -1.294 2.582 1.00 85.56 96 ASP A O 1
ATOM 804 N N . TYR A 1 97 ? -15.061 -1.180 4.119 1.00 85.50 97 TYR A N 1
ATOM 805 C CA . TYR A 1 97 ? -14.236 -0.192 3.399 1.00 85.50 97 TYR A CA 1
ATOM 806 C C . TYR A 1 97 ? -12.978 -0.773 2.742 1.00 85.50 97 TYR A C 1
ATOM 808 O O . TYR A 1 97 ? -12.205 -0.035 2.127 1.00 85.50 97 TYR A O 1
ATOM 816 N N . PHE A 1 98 ? -12.785 -2.092 2.795 1.00 87.38 98 PHE A N 1
ATOM 817 C CA . PHE A 1 98 ? -11.636 -2.760 2.180 1.00 87.38 98 PHE A CA 1
ATOM 818 C C . PHE A 1 98 ? -11.490 -2.422 0.688 1.00 87.38 98 PHE A C 1
ATOM 820 O O . PHE A 1 98 ? -10.423 -2.011 0.237 1.00 87.38 98 PHE A O 1
ATOM 827 N N . TRP A 1 99 ? -12.577 -2.515 -0.082 1.00 88.06 99 TRP A N 1
ATOM 828 C CA . TRP A 1 99 ? -12.546 -2.210 -1.516 1.00 88.06 99 TRP A CA 1
ATOM 829 C C . TRP A 1 99 ? -12.283 -0.735 -1.810 1.00 88.06 99 TRP A C 1
ATOM 831 O O . TRP A 1 99 ? -11.654 -0.419 -2.818 1.00 88.06 99 TRP A O 1
ATOM 841 N N . LEU A 1 100 ? -12.697 0.163 -0.912 1.00 91.19 100 LEU A N 1
ATOM 842 C CA . LEU A 1 100 ? -12.370 1.582 -1.017 1.00 91.19 100 LEU A CA 1
ATOM 843 C C . LEU A 1 100 ? -10.859 1.800 -0.858 1.00 91.19 100 LEU A C 1
ATOM 845 O O . LEU A 1 100 ? -10.266 2.549 -1.632 1.00 91.19 100 LEU A O 1
ATOM 849 N N . ALA A 1 101 ? -10.225 1.104 0.091 1.00 88.44 101 ALA A N 1
ATOM 850 C CA . ALA A 1 101 ? -8.776 1.136 0.262 1.00 88.44 101 ALA A CA 1
ATOM 851 C C . ALA A 1 101 ? -8.040 0.567 -0.964 1.00 88.44 101 ALA A C 1
ATOM 853 O O . ALA A 1 101 ? -7.079 1.177 -1.431 1.00 88.44 101 ALA A O 1
ATOM 854 N N . VAL A 1 102 ? -8.519 -0.545 -1.538 1.00 91.19 102 VAL A N 1
ATOM 855 C CA . VAL A 1 102 ? -7.945 -1.133 -2.764 1.00 91.19 102 VAL A CA 1
ATOM 856 C C . VAL A 1 102 ? -8.076 -0.183 -3.957 1.00 91.19 102 VAL A C 1
ATOM 858 O O . VAL A 1 102 ? -7.115 0.001 -4.702 1.00 91.19 102 VAL A O 1
ATOM 861 N N . ALA A 1 103 ? -9.230 0.466 -4.126 1.00 92.56 103 ALA A N 1
ATOM 862 C CA . ALA A 1 103 ? -9.437 1.440 -5.194 1.00 92.56 103 ALA A CA 1
ATOM 863 C C . ALA A 1 103 ? -8.517 2.662 -5.033 1.00 92.56 103 ALA A C 1
ATOM 865 O O . ALA A 1 103 ? -7.861 3.073 -5.991 1.00 92.56 103 ALA A O 1
ATOM 866 N N . ALA A 1 104 ? -8.415 3.209 -3.818 1.00 93.19 104 ALA A N 1
ATOM 867 C CA . ALA A 1 104 ? -7.522 4.326 -3.523 1.00 93.19 104 ALA A CA 1
ATOM 868 C C . ALA A 1 104 ? -6.049 3.959 -3.764 1.00 93.19 104 ALA A C 1
ATOM 870 O O . ALA A 1 104 ? -5.321 4.733 -4.387 1.00 93.19 104 ALA A O 1
ATOM 871 N N . TRP A 1 105 ? -5.629 2.762 -3.336 1.00 94.62 105 TRP A N 1
ATOM 872 C CA . TRP A 1 105 ? -4.299 2.212 -3.606 1.00 94.62 105 TRP A CA 1
ATOM 873 C C . TRP A 1 105 ? -4.025 2.112 -5.106 1.00 94.62 105 TRP A C 1
ATOM 875 O O . TRP A 1 105 ? -2.994 2.588 -5.579 1.00 94.62 105 TRP A O 1
ATOM 885 N N . GLY A 1 106 ? -4.976 1.556 -5.861 1.00 94.12 106 GLY A N 1
ATOM 886 C CA . GLY A 1 106 ? -4.878 1.422 -7.309 1.00 94.12 106 GLY A CA 1
ATOM 887 C C . GLY A 1 106 ? -4.688 2.770 -7.999 1.00 94.12 106 GLY A C 1
ATOM 888 O O . GLY A 1 106 ? -3.779 2.918 -8.811 1.00 94.12 106 GLY A O 1
ATOM 889 N N . ILE A 1 107 ? -5.496 3.773 -7.644 1.00 94.81 107 ILE A N 1
ATOM 890 C CA . ILE A 1 107 ? -5.455 5.105 -8.264 1.00 94.81 107 ILE A CA 1
ATOM 891 C C . ILE A 1 107 ? -4.168 5.847 -7.893 1.00 94.81 107 ILE A C 1
ATOM 893 O O . ILE A 1 107 ? -3.411 6.252 -8.777 1.00 94.81 107 ILE A O 1
ATOM 897 N N . LEU A 1 108 ? -3.903 6.020 -6.596 1.00 94.75 108 LEU A N 1
ATOM 898 C CA . LEU A 1 108 ? -2.761 6.803 -6.117 1.00 94.75 108 LEU A CA 1
ATOM 899 C C . LEU A 1 108 ? -1.438 6.120 -6.452 1.00 94.75 108 LEU A C 1
ATOM 901 O O . LEU A 1 108 ? -0.513 6.768 -6.942 1.00 94.75 108 LEU A O 1
ATOM 905 N N . GLY A 1 109 ? -1.362 4.806 -6.237 1.00 93.38 109 GLY A N 1
ATOM 906 C CA . GLY A 1 109 ? -0.176 4.024 -6.548 1.00 93.38 109 GLY A CA 1
ATOM 907 C C . GLY A 1 109 ? 0.112 4.008 -8.048 1.00 93.38 109 GLY A C 1
ATOM 908 O O . GLY A 1 109 ? 1.265 4.178 -8.437 1.00 93.38 109 GLY A O 1
ATOM 909 N N . SER A 1 110 ? -0.910 3.896 -8.905 1.00 93.31 110 SER A N 1
ATOM 910 C CA . SER A 1 110 ? -0.707 3.962 -10.360 1.00 93.31 110 SER A CA 1
ATOM 911 C C . SER A 1 110 ? -0.281 5.347 -10.827 1.00 93.31 110 SER A C 1
ATOM 913 O O . SER A 1 110 ? 0.633 5.446 -11.641 1.00 93.31 110 SER A O 1
ATOM 915 N N . ALA A 1 111 ? -0.890 6.414 -10.304 1.00 95.25 111 ALA A N 1
ATOM 916 C CA . ALA A 1 111 ? -0.509 7.779 -10.657 1.00 95.25 111 ALA A CA 1
ATOM 917 C C . ALA A 1 111 ? 0.955 8.065 -10.281 1.00 95.25 111 ALA A C 1
ATOM 919 O O . ALA A 1 111 ? 1.732 8.546 -11.110 1.00 95.25 111 ALA A O 1
ATOM 920 N N . LEU A 1 112 ? 1.351 7.705 -9.056 1.00 95.38 112 LEU A N 1
ATOM 921 C CA . LEU A 1 112 ? 2.711 7.906 -8.564 1.00 95.38 112 LEU A CA 1
ATOM 922 C C . LEU A 1 112 ? 3.728 7.056 -9.335 1.00 95.38 112 LEU A C 1
ATOM 924 O O . LEU A 1 112 ? 4.747 7.573 -9.796 1.00 95.38 112 LEU A O 1
ATOM 928 N N . TYR A 1 113 ? 3.441 5.765 -9.517 1.00 94.12 113 TYR A N 1
ATOM 929 C CA . TYR A 1 113 ? 4.324 4.856 -10.245 1.00 94.12 113 TYR A CA 1
ATOM 930 C C . TYR A 1 113 ? 4.456 5.245 -11.718 1.00 94.12 113 TYR A C 1
ATOM 932 O O . TYR A 1 113 ? 5.551 5.188 -12.278 1.00 94.12 113 TYR A O 1
ATOM 940 N N . GLY A 1 114 ? 3.360 5.669 -12.348 1.00 92.81 114 GLY A N 1
ATOM 941 C CA . GLY A 1 114 ? 3.350 6.145 -13.727 1.00 92.81 114 GLY A CA 1
ATOM 942 C C . GLY A 1 114 ? 4.240 7.372 -13.902 1.00 92.81 114 GLY A C 1
ATOM 943 O O . GLY A 1 114 ? 5.112 7.377 -14.771 1.00 92.81 114 GLY A O 1
ATOM 944 N N . PHE A 1 115 ? 4.093 8.374 -13.031 1.00 94.75 115 PHE A N 1
ATOM 945 C CA . PHE A 1 115 ? 4.945 9.564 -13.060 1.00 94.75 115 PHE A CA 1
ATOM 946 C C . PHE A 1 115 ? 6.425 9.216 -12.849 1.00 94.75 115 PHE A C 1
ATOM 948 O O . PHE A 1 115 ? 7.288 9.645 -13.617 1.00 94.75 115 PHE A O 1
ATOM 955 N N . PHE A 1 116 ? 6.718 8.370 -11.859 1.00 93.44 116 PHE A N 1
ATOM 956 C CA . PHE A 1 116 ? 8.074 7.899 -11.593 1.00 93.44 116 PHE A CA 1
ATOM 957 C C . PHE A 1 116 ? 8.668 7.137 -12.787 1.00 93.44 116 PHE A C 1
ATOM 959 O O . PHE A 1 116 ? 9.809 7.376 -13.178 1.00 93.44 116 PHE A O 1
ATOM 966 N N . SER A 1 117 ? 7.877 6.276 -13.428 1.00 91.88 117 SER A N 1
ATOM 967 C CA . SER A 1 117 ? 8.288 5.517 -14.613 1.00 91.88 117 SER A CA 1
ATOM 968 C C . SER A 1 117 ? 8.651 6.432 -15.779 1.00 91.88 117 SER A C 1
ATOM 970 O O . SER A 1 117 ? 9.676 6.221 -16.427 1.00 91.88 117 SER A O 1
ATOM 972 N N . VAL A 1 118 ? 7.858 7.481 -16.029 1.00 91.62 118 VAL A N 1
ATOM 973 C CA . VAL A 1 118 ? 8.166 8.485 -17.060 1.00 91.62 118 VAL A CA 1
ATOM 974 C C . VAL A 1 118 ? 9.480 9.199 -16.745 1.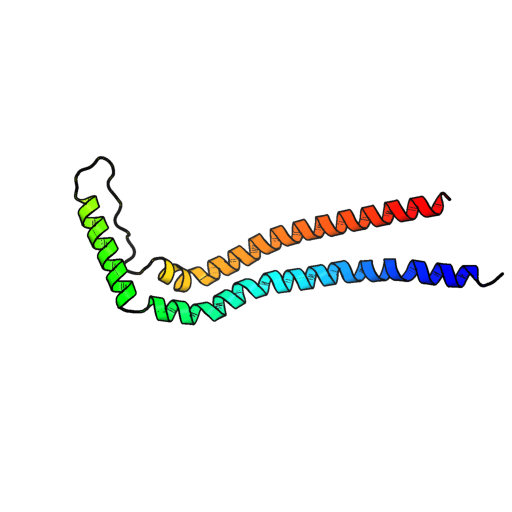00 91.62 118 VAL A 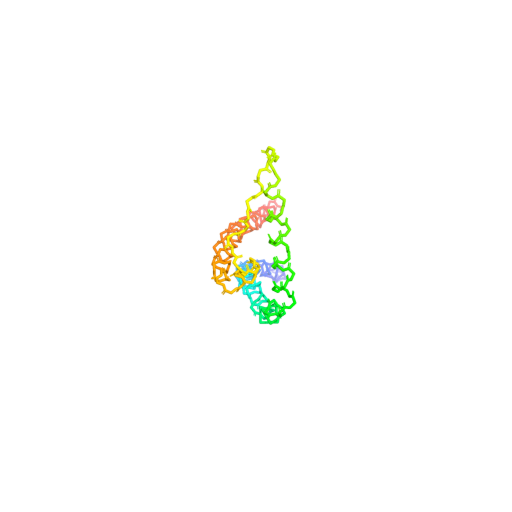C 1
ATOM 976 O O . VAL A 1 118 ? 10.315 9.344 -17.639 1.00 91.62 118 VAL A O 1
ATOM 979 N N . ALA A 1 119 ? 9.708 9.583 -15.487 1.00 91.62 119 ALA A N 1
ATOM 980 C CA . ALA A 1 119 ? 10.956 10.215 -15.068 1.00 91.62 119 ALA A CA 1
ATOM 981 C C . ALA A 1 119 ? 12.172 9.292 -15.279 1.00 91.62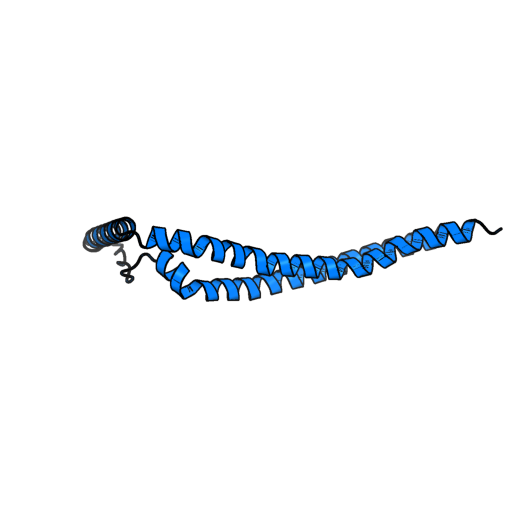 119 ALA A C 1
ATOM 983 O O . ALA A 1 119 ? 13.167 9.710 -15.873 1.00 91.62 119 ALA A O 1
ATOM 984 N N . VAL A 1 120 ? 12.077 8.018 -14.880 1.00 89.62 120 VAL A N 1
ATOM 985 C CA . VAL A 1 120 ? 13.138 7.013 -15.082 1.00 89.62 120 VAL A CA 1
ATOM 986 C C . VAL A 1 120 ? 13.429 6.800 -16.569 1.00 89.62 120 VAL A C 1
ATOM 988 O O . VAL A 1 120 ? 14.591 6.798 -16.986 1.00 89.62 120 VAL A O 1
ATOM 991 N N . VAL A 1 121 ? 12.394 6.665 -17.400 1.00 87.62 121 VAL A N 1
ATOM 992 C CA . VAL A 1 121 ? 12.557 6.526 -18.856 1.00 87.62 121 VAL A CA 1
ATOM 993 C C . VAL A 1 121 ? 13.184 7.787 -19.463 1.00 87.62 121 VAL A C 1
ATOM 995 O O . VAL A 1 121 ? 14.031 7.681 -20.348 1.00 87.62 121 VAL A O 1
ATOM 998 N N . GLY A 1 122 ? 12.820 8.976 -18.980 1.00 87.19 122 GLY A N 1
ATOM 999 C CA . GLY A 1 122 ? 13.410 10.243 -19.413 1.00 87.19 122 GLY A CA 1
ATOM 1000 C C . GLY A 1 122 ? 14.907 10.330 -19.106 1.00 87.19 122 GLY A C 1
ATOM 1001 O O . GLY A 1 122 ? 15.711 10.549 -20.012 1.00 87.19 122 GLY A O 1
ATOM 1002 N N . VAL A 1 123 ? 15.296 10.086 -17.851 1.00 87.25 123 VAL A N 1
ATOM 1003 C CA . VAL A 1 123 ? 16.702 10.141 -17.406 1.00 87.25 123 VAL A CA 1
ATOM 1004 C C . VAL A 1 123 ? 17.563 9.117 -18.145 1.00 87.25 123 VAL A C 1
ATOM 1006 O O . VAL A 1 123 ? 18.650 9.445 -18.620 1.00 87.25 123 VAL A O 1
ATOM 1009 N N . THR A 1 124 ? 17.070 7.887 -18.299 1.00 82.19 124 THR A N 1
ATOM 1010 C CA . THR A 1 124 ? 17.811 6.822 -18.992 1.00 82.19 124 THR A CA 1
ATOM 1011 C C . THR A 1 124 ? 18.000 7.115 -20.483 1.00 82.19 124 THR A C 1
ATOM 1013 O O . THR A 1 124 ? 19.074 6.851 -21.021 1.00 82.19 124 THR A O 1
ATOM 1016 N N . ARG A 1 125 ? 17.013 7.724 -21.159 1.00 77.81 125 ARG A N 1
ATOM 1017 C CA . ARG A 1 125 ? 17.156 8.171 -22.559 1.00 77.81 125 ARG A CA 1
ATOM 1018 C C . ARG A 1 125 ? 18.186 9.296 -22.712 1.00 77.81 125 ARG A C 1
ATOM 1020 O O . ARG A 1 125 ? 18.984 9.256 -23.652 1.00 77.81 125 ARG A O 1
ATOM 1027 N N . SER A 1 126 ? 18.198 10.264 -21.796 1.00 74.06 126 SER A N 1
ATOM 1028 C CA . SER A 1 126 ? 19.170 11.366 -21.811 1.00 74.06 126 SER A CA 1
ATOM 1029 C C . SER A 1 126 ? 20.599 10.875 -21.569 1.00 74.06 126 SER A C 1
ATOM 1031 O O . SER A 1 126 ? 21.497 11.225 -22.331 1.00 74.06 126 SER A O 1
ATOM 1033 N N . ALA A 1 127 ? 20.810 9.996 -20.583 1.00 71.50 127 ALA A N 1
ATOM 1034 C CA . ALA A 1 127 ? 22.131 9.452 -20.260 1.00 71.50 127 ALA A CA 1
ATOM 1035 C C . ALA A 1 127 ? 22.766 8.678 -21.432 1.00 71.50 127 ALA A C 1
ATOM 1037 O O . ALA A 1 127 ? 23.948 8.851 -21.730 1.00 71.50 127 ALA A O 1
ATOM 1038 N N . VAL A 1 128 ? 21.972 7.868 -22.144 1.00 68.06 128 VAL A N 1
ATOM 1039 C CA . VAL A 1 128 ? 22.440 7.136 -23.335 1.00 68.06 128 VAL A CA 1
ATOM 1040 C C . VAL A 1 128 ? 22.816 8.094 -24.469 1.00 68.06 128 VAL A C 1
ATOM 1042 O O . VAL A 1 128 ? 23.819 7.877 -25.147 1.00 68.06 128 VAL A O 1
ATOM 1045 N N . SER A 1 129 ? 22.051 9.174 -24.653 1.00 66.19 129 SER A N 1
ATOM 1046 C CA . SER A 1 129 ? 22.319 10.170 -25.698 1.00 66.19 129 SER A CA 1
ATOM 1047 C C . SER A 1 129 ? 23.626 10.932 -25.443 1.00 66.19 129 SER A C 1
ATOM 1049 O O . SER A 1 129 ? 24.396 11.153 -26.374 1.00 66.19 129 SER A O 1
ATOM 1051 N N . SER A 1 130 ? 23.925 11.277 -24.186 1.00 64.00 130 SER A N 1
ATOM 1052 C CA . SER A 1 130 ? 25.180 11.946 -23.812 1.00 64.00 130 SER A CA 1
ATOM 1053 C C . SER A 1 130 ? 26.418 11.057 -23.987 1.00 64.00 130 SER A C 1
ATOM 1055 O O . SER A 1 130 ? 27.452 11.549 -24.430 1.00 64.00 130 SER A O 1
ATOM 1057 N N . CYS A 1 131 ? 26.323 9.755 -23.694 1.00 57.34 131 CYS A N 1
ATOM 1058 C CA . CYS A 1 131 ? 27.426 8.808 -23.897 1.00 57.34 131 CYS A CA 1
ATOM 1059 C C . CYS A 1 131 ? 27.740 8.599 -25.388 1.00 57.34 131 CYS A C 1
ATOM 1061 O O . C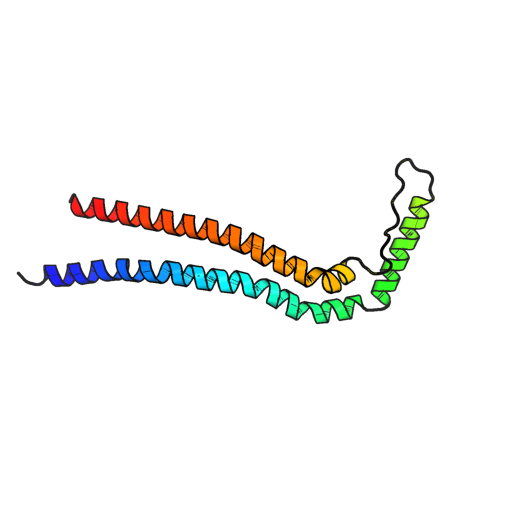YS A 1 131 ? 28.902 8.668 -25.784 1.00 57.34 131 CYS A O 1
ATOM 1063 N N . ALA A 1 132 ? 26.711 8.438 -26.228 1.00 57.88 132 ALA A N 1
ATOM 1064 C CA . ALA A 1 132 ? 26.894 8.237 -27.667 1.00 57.88 132 ALA A CA 1
ATOM 1065 C C . ALA A 1 132 ? 27.580 9.432 -28.360 1.00 57.88 132 ALA A C 1
ATOM 1067 O O . ALA A 1 132 ? 28.353 9.243 -29.294 1.00 57.88 132 ALA A O 1
ATOM 1068 N N . ILE A 1 133 ? 27.331 10.659 -27.888 1.00 59.97 133 ILE A N 1
ATOM 1069 C CA . ILE A 1 133 ? 27.955 11.878 -28.430 1.00 59.97 133 ILE A CA 1
ATOM 1070 C C . ILE A 1 133 ? 29.446 11.972 -28.066 1.00 59.97 133 ILE A C 1
ATOM 1072 O O . ILE A 1 133 ? 30.220 12.500 -28.861 1.00 59.97 133 ILE A O 1
ATOM 1076 N N . SER A 1 134 ? 29.858 11.463 -26.900 1.00 60.19 134 SER A N 1
ATOM 1077 C CA . SER A 1 134 ? 31.271 11.466 -26.492 1.00 60.19 134 SER A CA 1
ATOM 1078 C C . SER A 1 134 ? 32.112 10.545 -27.375 1.00 60.19 134 SER A C 1
ATOM 1080 O O . SER A 1 134 ? 33.159 10.960 -27.844 1.00 60.19 134 SER A O 1
ATOM 1082 N N . THR A 1 135 ? 31.619 9.339 -27.671 1.00 57.88 135 THR A N 1
ATOM 1083 C CA . THR A 1 135 ? 32.332 8.342 -28.491 1.00 57.88 135 THR A CA 1
ATOM 1084 C C . THR A 1 135 ? 32.524 8.757 -29.953 1.00 57.88 135 THR A C 1
ATOM 1086 O O . THR A 1 135 ? 33.450 8.283 -30.591 1.00 57.88 135 THR A O 1
ATOM 1089 N N . VAL A 1 136 ? 31.675 9.629 -30.507 1.00 62.03 136 VAL A N 1
ATOM 1090 C CA . VAL A 1 136 ? 31.802 10.101 -31.905 1.00 62.03 136 VAL A CA 1
ATOM 1091 C C . VAL A 1 136 ? 32.811 11.252 -32.047 1.00 62.03 136 VAL A C 1
ATOM 1093 O O . VAL A 1 136 ? 33.182 11.612 -33.163 1.00 62.03 136 VAL A O 1
ATOM 1096 N N . ARG A 1 137 ? 33.225 11.877 -30.938 1.00 54.03 137 ARG A N 1
ATOM 1097 C CA . ARG A 1 137 ? 34.125 13.041 -30.943 1.00 54.03 137 ARG A CA 1
ATOM 1098 C C . ARG A 1 137 ? 35.606 12.672 -30.768 1.00 54.03 137 ARG A C 1
ATOM 1100 O O . ARG A 1 137 ? 36.442 13.541 -31.009 1.00 54.03 137 ARG A O 1
ATOM 1107 N N . ASP A 1 138 ? 35.901 11.431 -30.395 1.00 47.47 138 ASP A N 1
ATOM 1108 C CA . ASP A 1 138 ? 37.256 10.871 -30.285 1.00 47.47 138 ASP A CA 1
ATOM 1109 C C . ASP A 1 138 ? 37.635 10.095 -31.559 1.00 47.47 138 ASP A C 1
ATOM 1111 O O . ASP A 1 138 ? 38.820 10.162 -31.960 1.00 47.47 138 ASP A O 1
#

Foldseek 3Di:
DPDVVVVVVVVVPVLVVVLVVLVVVLVVVLVCQLCVPLVVLVVCLVVVLVVQPDVVVLVVVVVVLVVLVVVQPPPDPDRRDRDPDSGDVVNCCSPPVSVVVSVVCNVVVCVVSVVVSVVVSVVSVVVVVVVVVVVVVD

Radius of gyration: 28.71 Å; chains: 1; bounding box: 63×37×76 Å

pLDDT: mean 77.02, std 14.21, range [46.41, 95.38]

Sequence (138 aa):
MSDNSILEEKNLKPLSRMRHFLPGFLFVGWLLLMVMPPFSLWMLRSSWLDELDSPNVQAEWNEFRDDMKKQSDRSGPVQHKIPKSPEPPLRVWLRDYFWLAVAAWGILGSALYGFFSVAVVGVTRSAVSSCAISTVRD